Protein AF-A0A924WGD1-F1 (afdb_monomer_lite)

Structure (mmCIF, N/CA/C/O backbone):
data_AF-A0A924WGD1-F1
#
_entry.id   AF-A0A924WGD1-F1
#
loop_
_atom_site.group_PDB
_atom_site.id
_atom_site.type_symbol
_atom_site.label_atom_id
_atom_site.label_alt_id
_atom_site.label_comp_id
_atom_site.label_asym_id
_atom_site.label_entity_id
_atom_site.label_seq_id
_atom_site.pdbx_PDB_ins_code
_atom_site.Cartn_x
_atom_site.Cartn_y
_atom_site.Cartn_z
_atom_site.occupancy
_atom_site.B_iso_or_equiv
_atom_site.auth_seq_id
_atom_site.auth_comp_id
_atom_site.auth_asym_id
_atom_site.auth_atom_id
_atom_site.pdbx_PDB_model_num
ATOM 1 N N . MET A 1 1 ? -12.557 2.455 52.537 1.00 56.59 1 MET A N 1
ATOM 2 C CA . MET A 1 1 ? -13.086 1.071 52.515 1.00 56.59 1 MET A CA 1
ATOM 3 C C . MET A 1 1 ? -13.520 0.645 51.109 1.00 56.59 1 MET A C 1
ATOM 5 O O . MET A 1 1 ? -12.831 -0.156 50.501 1.00 56.59 1 MET A O 1
ATOM 9 N N . LYS A 1 2 ? -14.581 1.231 50.530 1.00 57.25 2 LYS A N 1
ATOM 10 C CA . LYS A 1 2 ? -15.142 0.817 49.221 1.00 57.25 2 LYS A CA 1
ATOM 11 C C . LYS A 1 2 ? -14.196 1.022 48.018 1.00 57.25 2 LYS A C 1
ATOM 13 O O . LYS A 1 2 ? -14.134 0.178 47.137 1.00 57.25 2 LYS A O 1
ATOM 18 N N . LYS A 1 3 ? -13.398 2.102 48.032 1.00 58.00 3 LYS A N 1
ATOM 19 C CA . LYS A 1 3 ? -12.366 2.386 47.010 1.00 58.00 3 LYS A CA 1
ATOM 20 C C . LYS A 1 3 ? -11.156 1.440 47.086 1.00 58.00 3 LYS A C 1
ATOM 22 O O . LYS A 1 3 ? -10.607 1.082 46.058 1.00 58.00 3 LYS A O 1
ATOM 27 N N . ILE A 1 4 ? -10.787 1.002 48.294 1.00 64.25 4 ILE A N 1
ATOM 28 C CA . ILE A 1 4 ? -9.698 0.034 48.519 1.00 64.25 4 ILE A CA 1
ATOM 29 C C . ILE A 1 4 ? -10.093 -1.346 47.987 1.00 64.25 4 ILE A C 1
ATOM 31 O O . ILE A 1 4 ? -9.287 -1.980 47.323 1.00 64.25 4 ILE A O 1
ATOM 35 N N . PHE A 1 5 ? -11.354 -1.750 48.175 1.00 62.66 5 PHE A N 1
ATOM 36 C CA . PHE A 1 5 ? -11.911 -2.956 47.551 1.00 62.66 5 PHE A CA 1
ATOM 37 C C . PHE A 1 5 ? -11.875 -2.900 46.015 1.00 62.66 5 PHE A C 1
ATOM 39 O O . PHE A 1 5 ? -11.520 -3.885 45.377 1.00 62.66 5 PHE A O 1
ATOM 46 N N . PHE A 1 6 ? -12.186 -1.741 45.423 1.00 61.12 6 PHE A N 1
ATOM 47 C CA . PHE A 1 6 ? -12.117 -1.542 43.969 1.00 61.12 6 PHE A CA 1
ATOM 48 C C . PHE A 1 6 ? -10.684 -1.649 43.424 1.00 61.12 6 PHE A C 1
ATOM 50 O O . PHE A 1 6 ? -10.465 -2.283 42.397 1.00 61.12 6 PHE A O 1
ATOM 57 N N . VAL A 1 7 ? -9.701 -1.084 44.132 1.00 69.56 7 VAL A N 1
ATOM 58 C CA . VAL A 1 7 ? -8.276 -1.191 43.769 1.00 69.56 7 VAL A CA 1
ATOM 59 C C . VAL A 1 7 ? -7.779 -2.636 43.897 1.00 69.56 7 VAL A C 1
ATOM 61 O O . VAL A 1 7 ? -7.065 -3.116 43.021 1.00 69.56 7 VAL A O 1
ATOM 64 N N . PHE A 1 8 ? -8.216 -3.357 44.935 1.00 69.88 8 PHE A N 1
ATOM 65 C CA . PHE A 1 8 ? -7.842 -4.756 45.167 1.00 69.88 8 PHE A CA 1
ATOM 66 C C . PHE A 1 8 ? -8.345 -5.707 44.068 1.00 69.88 8 PHE A C 1
ATOM 68 O O . PHE A 1 8 ? -7.711 -6.724 43.811 1.00 69.88 8 PHE A O 1
ATOM 75 N N . PHE A 1 9 ? -9.457 -5.370 43.403 1.00 66.81 9 PHE A N 1
ATOM 76 C CA . PHE A 1 9 ? -10.023 -6.162 42.304 1.00 66.81 9 PHE A CA 1
ATOM 77 C C . PHE A 1 9 ? -9.510 -5.734 40.915 1.00 66.81 9 PHE A C 1
ATOM 79 O O . PHE A 1 9 ? -9.448 -6.552 39.999 1.00 66.81 9 PHE A O 1
ATOM 86 N N . ALA A 1 10 ? -9.096 -4.472 40.755 1.00 71.38 10 ALA A N 1
ATOM 87 C CA . ALA A 1 10 ? -8.571 -3.940 39.495 1.00 71.38 10 ALA A CA 1
ATOM 88 C C . ALA A 1 10 ? -7.112 -4.352 39.217 1.00 71.38 10 ALA A C 1
ATOM 90 O O . ALA A 1 10 ? -6.757 -4.607 38.069 1.00 71.38 10 ALA A O 1
ATOM 91 N N . ILE A 1 11 ? -6.271 -4.456 40.255 1.00 71.12 11 ILE A N 1
ATOM 92 C CA . ILE A 1 11 ? -4.847 -4.815 40.110 1.00 71.12 11 ILE A CA 1
ATOM 93 C C . ILE A 1 11 ? -4.643 -6.236 39.540 1.00 71.12 11 ILE A C 1
ATOM 95 O O . ILE A 1 11 ? -3.841 -6.374 38.619 1.00 71.12 11 ILE A O 1
ATOM 99 N N . PRO A 1 12 ? -5.364 -7.287 39.986 1.00 72.00 12 PRO A N 1
ATOM 100 C CA . PRO A 1 12 ? -5.226 -8.630 39.415 1.00 72.00 12 PRO A CA 1
ATOM 101 C C . PRO A 1 12 ? -5.670 -8.726 37.947 1.00 72.00 12 PRO A C 1
ATOM 103 O O . PRO A 1 12 ? -5.097 -9.505 37.191 1.00 72.00 12 PRO A O 1
ATOM 106 N N . CYS A 1 13 ? -6.646 -7.913 37.519 1.00 70.19 13 CYS A N 1
ATOM 107 C CA . CYS A 1 13 ? -7.122 -7.905 36.130 1.00 70.19 13 CYS A CA 1
ATOM 108 C C . CYS A 1 13 ? -6.056 -7.414 35.138 1.00 70.19 13 CYS A C 1
ATOM 110 O O . CYS A 1 13 ? -6.051 -7.849 33.991 1.00 70.19 13 CYS A O 1
ATOM 112 N N . LEU A 1 14 ? -5.123 -6.560 35.574 1.00 66.94 14 LEU A N 1
ATOM 113 C CA . LEU A 1 14 ? -4.024 -6.077 34.729 1.00 66.94 14 LEU A CA 1
ATOM 114 C C . LEU A 1 14 ? -3.007 -7.179 34.391 1.00 66.94 14 LEU A C 1
ATOM 116 O O . LEU A 1 14 ? -2.373 -7.116 33.343 1.00 66.94 14 LEU A O 1
ATOM 120 N N . PHE A 1 15 ? -2.876 -8.204 35.240 1.00 65.88 15 PHE A N 1
ATOM 121 C CA . PHE A 1 15 ? -1.964 -9.330 35.009 1.00 65.88 15 PHE A CA 1
ATOM 122 C C . PHE A 1 15 ? -2.595 -10.473 34.200 1.00 65.88 15 PHE A C 1
ATOM 124 O O . PHE A 1 15 ? -1.869 -11.313 33.681 1.00 65.88 15 PHE A O 1
ATOM 131 N N . ALA A 1 16 ? -3.925 -10.497 34.061 1.00 67.75 16 ALA A N 1
ATOM 132 C CA . ALA A 1 16 ? -4.646 -11.504 33.277 1.00 67.75 16 ALA A CA 1
ATOM 133 C C . ALA A 1 16 ? -4.757 -11.161 31.778 1.00 67.75 16 ALA A C 1
ATOM 135 O O . ALA A 1 16 ? -5.196 -11.996 30.996 1.00 67.75 16 ALA A O 1
ATOM 136 N N . ALA A 1 17 ? -4.378 -9.944 31.370 1.00 66.00 17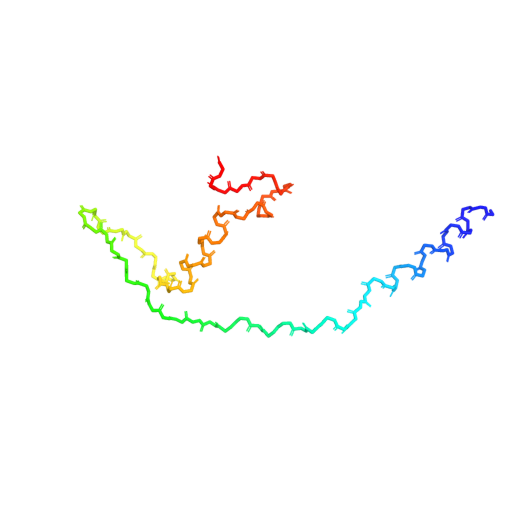 ALA A N 1
ATOM 137 C CA . ALA A 1 17 ? -4.486 -9.489 29.982 1.00 66.00 17 ALA A CA 1
ATOM 138 C C . ALA A 1 17 ? -3.364 -10.009 29.063 1.00 66.00 17 ALA A C 1
ATOM 140 O O . ALA A 1 17 ? -3.459 -9.879 27.847 1.00 66.00 17 ALA A O 1
ATOM 141 N N . CYS A 1 18 ? -2.295 -10.573 29.629 1.00 64.25 18 CYS A N 1
ATOM 142 C CA . CYS A 1 18 ? -1.210 -11.164 28.858 1.00 64.25 18 CYS A CA 1
ATOM 143 C C . CYS A 1 18 ? -1.467 -12.672 28.751 1.00 64.25 18 CYS A C 1
ATOM 145 O O . CYS A 1 18 ? -1.180 -13.403 29.699 1.00 64.25 18 CYS A O 1
ATOM 147 N N . ASP A 1 19 ? -2.040 -13.129 27.632 1.00 66.12 19 ASP A N 1
ATOM 148 C CA . ASP A 1 19 ? -2.132 -14.556 27.311 1.00 66.12 19 ASP A CA 1
ATOM 149 C C . ASP A 1 19 ? -0.945 -14.938 26.406 1.00 66.12 19 ASP A C 1
ATOM 151 O O . ASP A 1 19 ? -0.957 -14.653 25.208 1.00 66.12 19 ASP A O 1
ATOM 155 N N . PRO A 1 20 ? 0.125 -15.550 26.946 1.00 63.28 20 PRO A N 1
ATOM 156 C CA . PRO A 1 20 ? 1.320 -15.904 26.178 1.00 63.28 20 PRO A CA 1
ATOM 157 C C . PRO A 1 20 ? 1.095 -17.049 25.170 1.00 63.28 20 PRO A C 1
ATOM 159 O O . PRO A 1 20 ? 2.065 -17.559 24.611 1.00 63.28 20 PRO A O 1
ATOM 162 N N . LYS A 1 21 ? -0.151 -17.504 24.975 1.00 59.97 21 LYS A N 1
ATOM 163 C CA . LYS A 1 21 ? -0.506 -18.664 24.143 1.00 59.97 21 LYS A CA 1
ATOM 164 C C . LYS A 1 21 ? -0.941 -18.335 22.721 1.00 59.97 21 LYS A C 1
ATOM 166 O O . LYS A 1 21 ? -1.181 -19.277 21.970 1.00 59.97 21 LYS A O 1
ATOM 171 N N . GLU A 1 22 ? -1.040 -17.066 22.340 1.00 66.19 22 GLU A N 1
ATOM 172 C CA . GLU A 1 22 ? -1.239 -16.711 20.933 1.00 66.19 22 GLU A CA 1
ATOM 173 C C . GLU A 1 22 ? -0.045 -17.273 20.137 1.00 66.19 22 GLU A C 1
ATOM 175 O O . GLU A 1 22 ? 1.099 -16.886 20.411 1.00 66.19 22 GLU A O 1
ATOM 180 N N . PRO A 1 23 ? -0.249 -18.240 19.219 1.00 62.53 23 PRO A N 1
ATOM 181 C CA . PRO A 1 23 ? 0.834 -18.726 18.386 1.00 62.53 23 PRO A CA 1
ATOM 182 C C . PRO A 1 23 ? 1.369 -17.525 17.619 1.00 62.53 23 PRO A C 1
ATOM 184 O O . PRO A 1 23 ? 0.650 -16.912 16.837 1.00 62.53 23 PRO A O 1
ATOM 187 N N . MET A 1 24 ? 2.621 -17.166 17.901 1.00 62.12 24 MET A N 1
ATOM 188 C CA . MET A 1 24 ? 3.319 -16.099 17.204 1.00 62.12 24 MET A CA 1
ATOM 189 C C . MET A 1 24 ? 3.257 -16.441 15.716 1.00 62.12 24 MET A C 1
ATOM 191 O O . MET A 1 24 ? 3.899 -17.404 15.285 1.00 62.12 24 MET A O 1
ATOM 195 N N . GLU A 1 25 ? 2.415 -15.733 14.960 1.00 72.69 25 GLU A N 1
ATOM 196 C CA . GLU A 1 25 ? 2.298 -15.996 13.534 1.00 72.69 25 GLU A CA 1
ATOM 197 C C . GLU A 1 25 ? 3.688 -15.863 12.919 1.00 72.69 25 GLU A C 1
ATOM 199 O O . GLU A 1 25 ? 4.452 -14.945 13.241 1.00 72.69 25 GLU A O 1
ATOM 204 N N . THR A 1 26 ? 4.056 -16.836 12.087 1.00 77.25 26 THR A N 1
ATOM 205 C CA . THR A 1 26 ? 5.357 -16.818 11.426 1.00 77.25 26 THR A CA 1
ATOM 206 C C . THR A 1 26 ? 5.495 -15.499 10.671 1.00 77.25 26 THR A C 1
ATOM 208 O O . THR A 1 26 ? 4.583 -15.165 9.908 1.00 77.25 26 THR A O 1
ATOM 211 N N . PRO A 1 27 ? 6.604 -14.758 10.843 1.00 80.06 27 PRO A N 1
ATOM 212 C CA . PRO A 1 27 ? 6.795 -13.501 10.141 1.00 80.06 27 PRO A CA 1
ATOM 213 C C . PRO A 1 27 ? 6.620 -13.699 8.636 1.00 80.06 27 PRO A C 1
ATOM 215 O O . PRO A 1 27 ? 7.117 -14.680 8.073 1.00 80.06 27 PRO A O 1
ATOM 218 N N . ALA A 1 28 ? 5.934 -12.761 7.983 1.00 81.38 28 ALA A N 1
ATOM 219 C CA . ALA A 1 28 ? 5.820 -12.772 6.533 1.00 81.38 28 ALA A CA 1
ATOM 220 C C . ALA A 1 28 ? 7.225 -12.795 5.907 1.00 81.38 28 ALA A C 1
ATOM 222 O O . ALA A 1 28 ? 8.087 -11.981 6.241 1.00 81.38 28 ALA A O 1
ATOM 223 N N . THR A 1 29 ? 7.463 -13.746 5.003 1.00 90.25 29 THR A N 1
ATOM 224 C CA . THR A 1 29 ? 8.712 -13.807 4.236 1.00 90.25 29 THR A CA 1
ATOM 225 C C . THR A 1 29 ? 8.611 -12.852 3.053 1.00 90.25 29 THR A C 1
ATOM 227 O O . THR A 1 29 ? 7.592 -12.822 2.365 1.00 90.25 29 THR A O 1
ATOM 230 N N . TYR A 1 30 ? 9.660 -12.064 2.815 1.00 90.62 30 TYR A N 1
ATOM 231 C CA . TYR A 1 30 ? 9.697 -11.150 1.678 1.00 90.62 30 TYR A CA 1
ATOM 232 C C . TYR A 1 30 ? 9.728 -11.926 0.355 1.00 90.62 30 TYR A C 1
ATOM 234 O O . TYR A 1 30 ? 10.664 -12.686 0.104 1.00 90.62 30 TYR A O 1
ATOM 242 N N . ASP A 1 31 ? 8.719 -11.700 -0.486 1.00 94.62 31 ASP A N 1
ATOM 243 C CA . ASP A 1 31 ? 8.633 -12.233 -1.844 1.00 94.62 31 ASP A CA 1
ATOM 244 C C . ASP A 1 31 ? 9.025 -11.144 -2.869 1.00 94.62 31 ASP A C 1
ATOM 246 O O . ASP A 1 31 ? 8.259 -10.196 -3.093 1.00 94.62 31 ASP A O 1
ATOM 250 N N . PRO A 1 32 ? 10.211 -11.250 -3.503 1.00 96.00 32 PRO A N 1
ATOM 251 C CA . PRO A 1 32 ? 10.690 -10.287 -4.487 1.00 96.00 32 PRO A CA 1
ATOM 252 C C . PRO A 1 32 ? 10.117 -10.505 -5.897 1.00 96.00 32 PRO A C 1
ATOM 254 O O . PRO A 1 32 ? 10.620 -9.885 -6.835 1.00 96.00 32 PRO A O 1
ATOM 257 N N . THR A 1 33 ? 9.123 -11.384 -6.087 1.00 97.88 33 THR A N 1
ATOM 258 C CA . THR A 1 33 ? 8.549 -11.684 -7.409 1.00 97.88 33 THR A CA 1
ATOM 259 C C . THR A 1 33 ? 8.117 -10.393 -8.118 1.00 97.88 33 THR A C 1
ATOM 261 O O . THR A 1 33 ? 7.201 -9.717 -7.632 1.00 97.88 33 THR A O 1
ATOM 264 N N . PRO A 1 34 ? 8.751 -10.023 -9.252 1.00 98.00 34 PRO A N 1
ATOM 265 C CA . PRO A 1 34 ? 8.486 -8.752 -9.919 1.00 98.00 34 PRO A CA 1
ATOM 266 C C . PRO A 1 34 ? 7.044 -8.645 -10.408 1.00 98.00 34 PRO A C 1
ATOM 268 O O . PRO A 1 34 ? 6.483 -9.606 -10.932 1.00 98.00 34 PRO A O 1
ATOM 271 N N . TYR A 1 35 ? 6.458 -7.456 -10.284 1.00 97.81 35 TYR A N 1
ATOM 272 C CA . TYR A 1 35 ? 5.159 -7.156 -10.876 1.00 97.81 35 TYR A CA 1
ATOM 273 C C . TYR A 1 35 ? 5.329 -6.509 -12.254 1.00 97.81 35 TYR A C 1
ATOM 275 O O . TYR A 1 35 ? 5.984 -5.477 -12.394 1.00 97.81 35 TYR A O 1
ATOM 283 N N . ASP A 1 36 ? 4.709 -7.106 -13.270 1.00 96.44 36 ASP A N 1
ATOM 284 C CA . ASP A 1 36 ? 4.704 -6.602 -14.644 1.00 96.44 36 ASP A CA 1
ATOM 285 C C . ASP A 1 36 ? 3.599 -5.545 -14.814 1.00 96.44 36 ASP A C 1
ATOM 287 O O . ASP A 1 36 ? 2.418 -5.861 -14.994 1.00 96.44 36 ASP A O 1
ATOM 291 N N . LEU A 1 37 ? 3.981 -4.270 -14.703 1.00 95.31 37 LEU A N 1
ATOM 292 C CA . LEU A 1 37 ? 3.057 -3.148 -14.830 1.00 95.31 37 LEU A CA 1
ATOM 293 C C . LEU A 1 37 ? 2.627 -2.953 -16.292 1.00 95.31 37 LEU A C 1
ATOM 295 O O . LEU A 1 37 ? 3.379 -2.451 -17.127 1.00 95.31 37 LEU A O 1
ATOM 299 N N . LYS A 1 38 ? 1.369 -3.287 -16.590 1.00 95.62 38 LYS A N 1
ATOM 300 C CA . LYS A 1 38 ? 0.742 -3.013 -17.889 1.00 95.62 38 LYS A CA 1
ATOM 301 C C . LYS A 1 38 ? 0.268 -1.562 -17.956 1.00 95.62 38 LYS A C 1
ATOM 303 O O . LYS A 1 38 ? -0.793 -1.238 -17.433 1.00 95.62 38 LYS A O 1
ATOM 308 N N . ILE A 1 39 ? 1.055 -0.703 -18.605 1.00 94.94 39 ILE A N 1
ATOM 309 C CA . ILE A 1 39 ? 0.758 0.737 -18.720 1.00 94.94 39 ILE A CA 1
ATOM 310 C C . ILE A 1 39 ? -0.196 1.088 -19.874 1.00 94.94 39 ILE A C 1
ATOM 312 O O . ILE A 1 39 ? -0.744 2.182 -19.884 1.00 94.94 39 ILE A O 1
ATOM 316 N N . GLY A 1 40 ? -0.427 0.186 -20.834 1.00 95.50 40 GLY A N 1
ATOM 317 C CA . GLY A 1 40 ? -1.252 0.485 -22.013 1.00 95.50 40 GLY A CA 1
ATOM 318 C C . GLY A 1 40 ? -0.701 1.673 -22.811 1.00 95.50 40 GLY A C 1
ATOM 319 O O . GLY A 1 40 ? 0.497 1.721 -23.076 1.00 95.50 40 GLY A O 1
ATOM 320 N N . ASP A 1 41 ? -1.571 2.628 -23.149 1.00 97.06 41 ASP A N 1
ATOM 321 C CA . ASP A 1 41 ? -1.221 3.836 -23.915 1.00 97.06 41 ASP A CA 1
ATOM 322 C C . ASP A 1 41 ? -0.780 5.024 -23.033 1.00 97.06 41 ASP A C 1
ATOM 324 O O . ASP A 1 41 ? -0.584 6.139 -23.522 1.00 97.06 41 ASP A O 1
ATOM 328 N N . PHE A 1 42 ? -0.644 4.819 -21.719 1.00 96.44 42 PHE A N 1
ATOM 329 C CA . PHE A 1 42 ? -0.181 5.857 -20.800 1.00 96.44 42 PHE A CA 1
ATOM 330 C C . PHE A 1 42 ? 1.348 6.023 -20.862 1.00 96.44 42 PHE A C 1
ATOM 332 O O . PHE A 1 42 ? 2.064 5.067 -21.169 1.00 96.44 42 PHE A O 1
ATOM 339 N N . PRO A 1 43 ? 1.884 7.221 -20.552 1.00 96.12 43 PRO A N 1
ATOM 340 C CA . PRO A 1 43 ? 3.326 7.417 -20.456 1.00 96.12 43 PRO A CA 1
ATOM 341 C C . PRO A 1 43 ? 3.930 6.541 -19.355 1.00 96.12 43 PRO A C 1
ATOM 343 O O . PRO A 1 43 ? 3.300 6.288 -18.325 1.00 96.12 43 PRO A O 1
ATOM 346 N N . THR A 1 44 ? 5.178 6.117 -19.554 1.00 94.06 44 THR A N 1
ATOM 347 C CA . THR A 1 44 ? 5.929 5.377 -18.537 1.00 94.06 44 THR A CA 1
ATOM 348 C C . THR A 1 44 ? 6.038 6.217 -17.259 1.00 94.06 44 THR A C 1
ATOM 350 O O . THR A 1 44 ? 6.548 7.339 -17.328 1.00 94.06 44 THR A O 1
ATOM 353 N N . PRO A 1 45 ? 5.579 5.710 -16.102 1.00 93.94 45 PRO A N 1
ATOM 354 C CA . PRO A 1 45 ? 5.709 6.431 -14.844 1.00 93.94 45 PRO A CA 1
ATOM 355 C C . PRO A 1 45 ? 7.172 6.473 -14.390 1.00 93.94 45 PRO A C 1
ATOM 357 O O . PRO A 1 45 ? 7.925 5.522 -14.606 1.00 93.94 45 PRO A O 1
ATOM 360 N N . ASP A 1 46 ? 7.555 7.558 -13.719 1.00 96.12 46 ASP A N 1
ATOM 361 C CA . ASP A 1 46 ? 8.836 7.641 -13.018 1.00 96.12 46 ASP A CA 1
ATOM 362 C C . ASP A 1 46 ? 8.748 6.824 -11.722 1.00 96.12 46 ASP A C 1
ATOM 364 O O . ASP A 1 46 ? 8.041 7.200 -10.782 1.00 96.12 46 ASP A O 1
ATOM 368 N N . LEU A 1 47 ? 9.382 5.649 -11.713 1.00 94.69 47 LEU A N 1
ATOM 369 C CA . LEU A 1 47 ? 9.329 4.719 -10.590 1.00 94.69 47 LEU A CA 1
ATOM 370 C C . LEU A 1 47 ? 10.582 4.850 -9.709 1.00 94.69 47 LEU A C 1
ATOM 372 O O . LEU A 1 47 ? 11.701 4.827 -10.227 1.00 94.69 47 LEU A O 1
ATOM 376 N N . PRO A 1 48 ? 10.421 4.899 -8.376 1.00 95.94 48 PRO A N 1
ATOM 377 C CA . PRO A 1 48 ? 11.543 4.949 -7.442 1.00 95.94 48 PRO A CA 1
ATOM 378 C C . PRO A 1 48 ? 12.411 3.681 -7.508 1.00 95.94 48 PRO A C 1
ATOM 380 O O . PRO A 1 48 ? 11.911 2.555 -7.530 1.00 95.94 48 PRO A O 1
ATOM 383 N N . ALA A 1 49 ? 13.736 3.855 -7.492 1.00 93.75 49 ALA A N 1
ATOM 384 C CA . ALA A 1 49 ? 14.692 2.747 -7.590 1.00 93.75 49 ALA A CA 1
ATOM 385 C C . ALA A 1 49 ? 14.765 1.881 -6.316 1.00 93.75 49 ALA A C 1
ATOM 387 O O . ALA A 1 49 ? 15.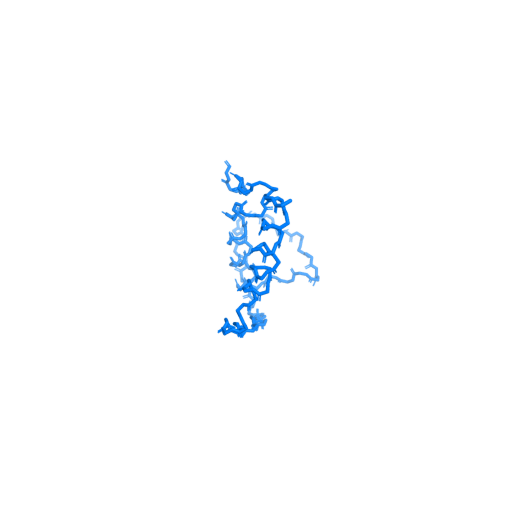117 0.699 -6.385 1.00 93.75 49 ALA A O 1
ATOM 388 N N . ASP A 1 50 ? 14.438 2.466 -5.165 1.00 95.81 50 ASP A N 1
ATOM 389 C CA . ASP A 1 50 ? 14.429 1.841 -3.841 1.00 95.81 50 ASP A CA 1
ATOM 390 C C . ASP A 1 50 ? 13.101 1.144 -3.502 1.00 95.81 50 ASP A C 1
ATOM 392 O O . ASP A 1 50 ? 13.039 0.399 -2.527 1.00 95.81 50 ASP A O 1
ATOM 396 N N . ASN A 1 51 ? 12.065 1.300 -4.335 1.00 94.94 51 ASN A N 1
ATOM 397 C CA . ASN A 1 51 ? 10.768 0.643 -4.165 1.00 94.94 51 ASN A CA 1
ATOM 398 C C . ASN A 1 51 ? 10.312 -0.040 -5.466 1.00 94.94 51 ASN A C 1
ATOM 400 O O . ASN A 1 51 ? 9.413 0.416 -6.175 1.00 94.94 51 ASN A O 1
ATOM 404 N N . LYS A 1 52 ? 10.976 -1.156 -5.789 1.00 95.88 52 LYS A N 1
ATOM 405 C CA . LYS A 1 52 ? 10.649 -1.988 -6.955 1.00 95.88 52 LYS A CA 1
ATOM 406 C C . LYS A 1 52 ? 9.281 -2.650 -6.784 1.00 95.88 52 LYS A C 1
ATOM 408 O O . LYS A 1 52 ? 8.973 -3.187 -5.724 1.00 95.88 52 LYS A O 1
ATOM 413 N N . LEU A 1 53 ? 8.499 -2.687 -7.862 1.00 96.94 53 LEU A N 1
ATOM 414 C CA . LEU A 1 53 ? 7.180 -3.315 -7.858 1.00 96.94 53 LEU A CA 1
ATOM 415 C C . LEU A 1 53 ? 7.293 -4.841 -7.728 1.00 96.94 53 LEU A C 1
ATOM 417 O O . LEU A 1 53 ? 7.909 -5.501 -8.568 1.00 96.94 53 LEU A O 1
ATOM 421 N N . THR A 1 54 ? 6.637 -5.402 -6.713 1.00 97.69 54 THR A N 1
ATOM 422 C CA . THR A 1 54 ? 6.479 -6.851 -6.530 1.00 97.69 54 THR A CA 1
ATOM 423 C C . THR A 1 54 ? 5.006 -7.231 -6.491 1.00 97.69 54 THR A C 1
ATOM 425 O O . THR A 1 54 ? 4.154 -6.41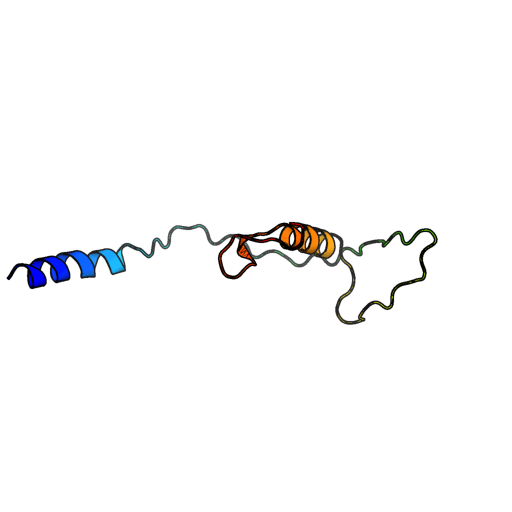1 -6.139 1.00 97.69 54 THR A O 1
ATOM 428 N N . VAL A 1 55 ? 4.685 -8.476 -6.851 1.00 98.00 55 VAL A N 1
ATOM 429 C CA . VAL A 1 55 ? 3.302 -8.983 -6.819 1.00 98.00 55 VAL A CA 1
ATOM 430 C C . VAL A 1 55 ? 2.720 -8.844 -5.411 1.00 98.00 55 VAL A C 1
ATOM 432 O O . VAL A 1 55 ? 1.644 -8.268 -5.238 1.00 98.00 55 VAL A O 1
ATOM 435 N N . ALA A 1 56 ? 3.479 -9.280 -4.402 1.00 96.81 56 ALA A N 1
ATOM 436 C CA . ALA A 1 56 ? 3.097 -9.156 -3.001 1.00 96.81 56 ALA A CA 1
ATOM 437 C C . ALA A 1 56 ? 2.960 -7.688 -2.554 1.00 96.81 56 ALA A C 1
ATOM 439 O O . ALA A 1 56 ? 2.007 -7.347 -1.858 1.00 96.81 56 ALA A O 1
ATOM 440 N N . GLY A 1 57 ? 3.862 -6.799 -2.986 1.00 96.38 57 GLY A N 1
ATOM 441 C CA . GLY A 1 57 ? 3.822 -5.374 -2.644 1.00 96.38 57 GLY A CA 1
ATOM 442 C C . GLY A 1 57 ? 2.597 -4.660 -3.216 1.00 96.38 57 GLY A C 1
ATOM 443 O O . GLY A 1 57 ? 1.930 -3.910 -2.504 1.00 96.38 57 GLY A O 1
ATOM 444 N N . VAL A 1 58 ? 2.239 -4.942 -4.472 1.00 97.56 58 VAL A N 1
ATOM 445 C CA . VAL A 1 58 ? 1.023 -4.404 -5.105 1.00 97.56 58 VAL A CA 1
ATOM 446 C C . VAL A 1 58 ? -0.236 -4.923 -4.406 1.00 97.56 58 VAL A C 1
ATOM 448 O O . VAL A 1 58 ? -1.170 -4.155 -4.168 1.00 97.56 58 VAL A O 1
ATOM 451 N N . GLN A 1 59 ? -0.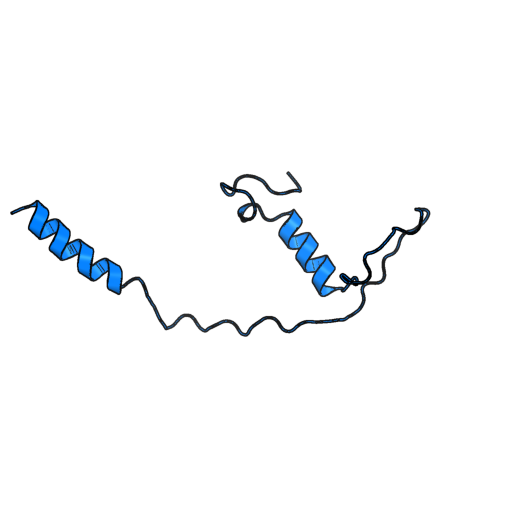270 -6.207 -4.039 1.00 97.38 59 GLN A N 1
ATOM 452 C CA . GLN A 1 59 ? -1.390 -6.780 -3.293 1.00 97.38 59 GLN A CA 1
ATOM 453 C C . GLN A 1 59 ? -1.524 -6.162 -1.896 1.00 97.38 59 GLN A C 1
ATOM 455 O O . GLN A 1 59 ? -2.631 -5.799 -1.502 1.00 97.38 59 GLN A O 1
ATOM 460 N N . LEU A 1 60 ? -0.416 -5.986 -1.173 1.00 96.94 60 LEU A N 1
ATOM 461 C CA . LEU A 1 60 ? -0.404 -5.320 0.128 1.00 96.94 60 LEU A CA 1
ATOM 462 C C . LEU A 1 60 ? -0.901 -3.878 0.024 1.00 96.94 60 LEU A C 1
ATOM 464 O O . LEU A 1 60 ? -1.796 -3.489 0.769 1.00 96.94 60 LEU A O 1
ATOM 468 N N . GLY A 1 61 ? -0.384 -3.110 -0.938 1.00 97.50 61 GLY A N 1
ATOM 469 C CA . GLY A 1 61 ? -0.842 -1.747 -1.197 1.00 97.50 61 GLY A CA 1
ATOM 470 C C . GLY A 1 61 ? -2.344 -1.685 -1.476 1.00 97.50 61 GLY A C 1
ATOM 471 O O . GLY A 1 61 ? -3.030 -0.833 -0.920 1.00 97.50 61 GLY A O 1
ATOM 472 N N . ARG A 1 62 ? -2.883 -2.635 -2.256 1.00 98.31 62 ARG A N 1
ATOM 473 C CA . ARG A 1 62 ? -4.332 -2.757 -2.468 1.00 98.31 62 ARG A CA 1
ATOM 474 C C . ARG A 1 62 ? -5.069 -2.994 -1.155 1.00 98.31 62 ARG A C 1
ATOM 476 O O . ARG A 1 62 ? -6.028 -2.288 -0.907 1.00 98.31 62 ARG A O 1
ATOM 483 N N . MET A 1 63 ? -4.650 -3.944 -0.320 1.00 98.12 63 MET A N 1
ATOM 484 C CA . MET A 1 63 ? -5.322 -4.196 0.965 1.00 98.12 63 MET A CA 1
ATOM 485 C C . MET A 1 63 ? -5.352 -2.934 1.836 1.00 98.12 63 MET A C 1
ATOM 487 O O . MET A 1 63 ? -6.410 -2.553 2.324 1.00 98.12 63 MET A O 1
ATOM 491 N N . LEU A 1 64 ? -4.216 -2.241 1.944 1.00 98.38 64 LEU A N 1
ATOM 492 C CA . LEU A 1 64 ? -4.091 -1.019 2.740 1.00 98.38 64 LEU A CA 1
ATOM 493 C C . LEU A 1 64 ? -4.917 0.148 2.186 1.00 98.38 64 LEU A C 1
ATOM 495 O O . LEU A 1 64 ? -5.458 0.927 2.961 1.00 98.38 64 LEU A O 1
ATOM 499 N N . PHE A 1 65 ? -5.067 0.257 0.864 1.00 98.62 65 PHE A N 1
ATOM 500 C CA . PHE A 1 65 ? -5.884 1.302 0.237 1.00 98.62 65 PHE A CA 1
ATOM 501 C C . PHE A 1 65 ? -7.363 1.236 0.668 1.00 98.62 65 PHE A C 1
ATOM 503 O O . PHE A 1 65 ? -8.038 2.263 0.723 1.00 98.62 65 PHE A O 1
ATOM 510 N N . TYR A 1 66 ? -7.852 0.041 1.017 1.00 98.44 66 TYR A N 1
ATOM 511 C CA . TYR A 1 66 ? -9.213 -0.195 1.513 1.00 98.44 66 TYR A CA 1
ATOM 512 C C . TYR A 1 66 ? -9.290 -0.368 3.044 1.00 98.44 66 TYR A C 1
ATOM 514 O O . TYR A 1 66 ? -10.375 -0.603 3.573 1.00 98.44 66 TYR A O 1
ATOM 522 N N . GLU A 1 67 ? -8.173 -0.260 3.769 1.00 98.25 67 GLU A N 1
ATOM 523 C CA . GLU A 1 67 ? -8.127 -0.493 5.215 1.00 98.25 67 GLU A CA 1
ATOM 524 C C . GLU A 1 67 ? -8.533 0.764 5.995 1.00 98.25 67 GLU A C 1
ATOM 526 O O . GLU A 1 67 ? -7.822 1.771 5.995 1.00 98.25 67 GLU A O 1
ATOM 531 N N . LYS A 1 68 ? -9.660 0.701 6.714 1.00 98.38 68 LYS A N 1
ATOM 532 C CA . LYS A 1 68 ? -10.152 1.836 7.507 1.00 98.38 68 LYS A CA 1
ATOM 533 C C . LYS A 1 68 ? -9.366 2.034 8.795 1.00 9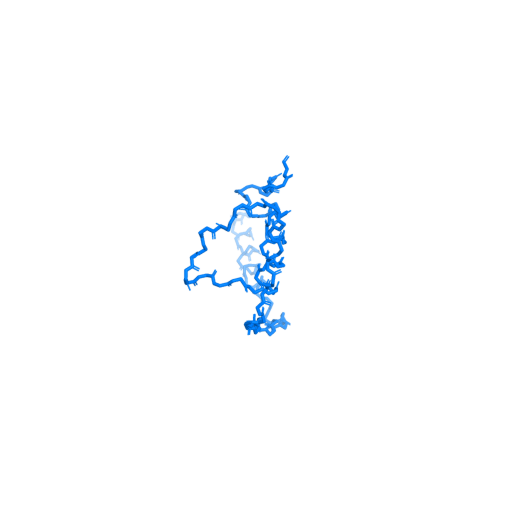8.38 68 LYS A C 1
ATOM 535 O O . LYS A 1 68 ? -9.223 3.172 9.241 1.00 98.38 68 LYS A O 1
ATOM 540 N N . MET A 1 69 ? -8.825 0.967 9.387 1.00 98.00 69 MET A N 1
ATOM 541 C CA . MET A 1 69 ? -8.012 1.042 10.609 1.00 98.00 69 MET A CA 1
ATOM 542 C C . MET A 1 69 ? -6.727 1.855 10.422 1.00 98.00 69 MET A C 1
ATOM 544 O O . MET A 1 69 ? -6.105 2.242 11.408 1.00 98.00 69 MET A O 1
ATOM 548 N N . LEU A 1 70 ? -6.328 2.133 9.176 1.00 97.62 70 LEU A N 1
ATOM 549 C CA . LEU A 1 70 ? -5.198 3.007 8.879 1.00 97.62 70 LEU A CA 1
ATOM 550 C C . LEU A 1 70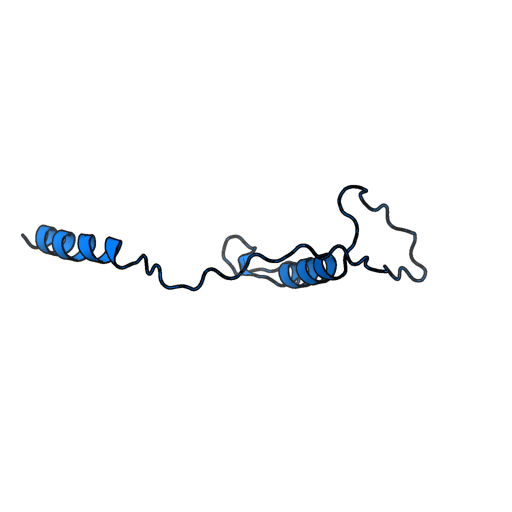 ? -5.524 4.494 9.129 1.00 97.62 70 LEU A C 1
ATOM 552 O O . LEU A 1 70 ? -4.613 5.311 9.270 1.00 97.62 70 LEU A O 1
ATOM 556 N N . SER A 1 71 ? -6.808 4.858 9.215 1.00 98.19 71 SER A N 1
ATOM 557 C CA . SER A 1 71 ? -7.240 6.196 9.631 1.00 98.19 71 SER A CA 1
ATOM 558 C C . SER A 1 71 ? -7.211 6.372 11.149 1.00 98.19 71 SER A C 1
ATOM 560 O O . SER A 1 71 ? -7.291 5.418 11.919 1.00 98.19 71 SER A O 1
ATOM 562 N N . LYS A 1 72 ? -7.139 7.634 11.592 1.00 97.88 72 LYS A N 1
ATOM 563 C CA . LYS A 1 72 ? -7.006 8.004 13.011 1.00 97.88 72 LYS A CA 1
ATOM 564 C C . LYS A 1 72 ? -8.081 7.391 13.917 1.00 97.88 72 LYS A C 1
ATOM 566 O O . LYS A 1 72 ? -7.793 7.098 15.073 1.00 97.88 72 LYS A O 1
ATOM 571 N N . ASP A 1 73 ? -9.309 7.275 13.426 1.00 97.75 73 ASP A N 1
ATOM 572 C CA . ASP A 1 73 ? -10.469 6.804 14.188 1.00 97.75 73 ASP A CA 1
ATOM 573 C C . ASP A 1 73 ? -11.131 5.557 13.580 1.00 97.75 73 ASP A C 1
ATOM 575 O O . ASP A 1 73 ? -12.187 5.136 14.050 1.00 97.75 73 ASP A O 1
ATOM 579 N N . GLY A 1 74 ? -10.515 4.943 12.565 1.00 97.88 74 GLY A N 1
ATOM 580 C CA . GLY A 1 74 ? -11.031 3.727 11.941 1.00 97.88 74 GLY A CA 1
ATOM 581 C C . GLY A 1 74 ? -12.235 3.942 11.019 1.00 97.88 74 GLY A C 1
ATOM 582 O O . GLY A 1 74 ? -12.906 2.972 10.672 1.00 97.88 74 GLY A O 1
ATOM 583 N N . THR A 1 75 ? -12.558 5.185 10.651 1.00 97.88 75 THR A N 1
ATOM 584 C CA . THR A 1 75 ? -13.795 5.498 9.915 1.00 97.88 75 THR A CA 1
ATOM 585 C C . THR A 1 75 ? -13.612 5.655 8.407 1.00 97.88 75 THR A C 1
ATOM 587 O O . THR A 1 75 ? -14.594 5.534 7.674 1.00 97.88 75 THR A O 1
ATOM 590 N N . GLN A 1 76 ? -12.382 5.886 7.938 1.00 98.25 76 GLN A N 1
ATOM 591 C CA . GLN A 1 76 ? -12.073 6.225 6.543 1.00 98.25 76 GLN A CA 1
ATOM 592 C C . GLN A 1 76 ? -10.961 5.335 5.979 1.00 98.25 76 GLN A C 1
ATOM 594 O O . GLN A 1 76 ? -9.960 5.090 6.647 1.00 98.25 76 GLN A O 1
ATOM 599 N N . ALA A 1 77 ? -11.111 4.902 4.734 1.00 98.50 77 ALA A N 1
ATOM 600 C CA . ALA A 1 77 ? -10.069 4.318 3.896 1.00 98.50 77 ALA A CA 1
ATOM 601 C C . ALA A 1 77 ? -9.777 5.245 2.705 1.00 98.50 77 ALA A C 1
ATOM 603 O O . ALA A 1 77 ? -10.566 6.131 2.391 1.00 98.50 77 ALA A O 1
ATOM 604 N N . CYS A 1 78 ? -8.665 5.035 1.998 1.00 98.12 78 CYS A N 1
ATOM 605 C CA . CYS A 1 78 ? -8.339 5.832 0.808 1.00 98.12 78 CYS A CA 1
ATOM 606 C C . CYS A 1 78 ? -9.339 5.636 -0.345 1.00 98.12 78 CYS A C 1
ATOM 608 O O . CYS A 1 78 ? -9.404 6.468 -1.246 1.00 98.12 78 CYS A O 1
ATOM 610 N N . ALA A 1 79 ? -10.071 4.522 -0.333 1.00 97.69 79 ALA A N 1
ATOM 611 C CA . ALA A 1 79 ? -11.084 4.187 -1.324 1.00 97.69 79 ALA A CA 1
ATOM 612 C C . ALA A 1 79 ? -12.486 4.761 -1.040 1.00 97.69 79 ALA A C 1
ATOM 614 O O . ALA A 1 79 ? -13.348 4.610 -1.908 1.00 97.69 79 ALA A O 1
ATOM 615 N N . ASP A 1 80 ? -12.727 5.322 0.154 1.00 94.56 80 ASP A N 1
ATOM 616 C CA . ASP A 1 80 ? -14.016 5.925 0.541 1.00 94.56 80 ASP A CA 1
ATOM 617 C C . ASP A 1 80 ? -14.167 7.344 -0.044 1.00 94.56 80 ASP A C 1
ATOM 619 O O . ASP A 1 80 ? -15.297 7.679 -0.473 1.00 94.56 80 ASP A O 1
#

pLDDT: mean 86.21, std 14.71, range [56.59, 98.62]

Foldseek 3Di:
DVVVVVVVVVVVVVVVPDDVPPPPPDPDDDDQAADDDDQDPHDDDDDDPVDGHHPVVVVVVVVQQQFQVVDPVSPDHVVD

Sequence (80 aa):
MKKIFFVFFAIPCLFAACDPKEPMETPATYDPTPYDLKIGDFPTPDLPADNKLTVAGVQLGRMLFYEKMLSKDGTQACAD

Radius of gyration: 23.14 Å; chains: 1; bounding box: 30×27×76 Å

Secondary structure (DSSP, 8-state):
-HHHHHHHHHHHHHHSS--TTS--PPPPPP---B-----TTSPPP---TTS--BHHHHHHHHHHHT-GGGSTTS---TT-